Protein AF-A0A392QNC9-F1 (afdb_monomer_lite)

Organism: NCBI:txid97028

Foldseek 3Di:
DDDLVNDDCSVVLVVVQQWDDDPPDTDRDPVSHDPVSVVVSVVVVVCCVPPPCRPPD

Radius of gyration: 13.04 Å; chains: 1; bounding box: 35×21×30 Å

Secondary structure (DSSP, 8-state):
---GGGSTTHHHHHHHTT-EE-SS-EE--GGG--HHHHHHHHHHHHHHHH-TTTT--

InterPro domains:
  IPR036339 PUB-like domain superfamily [SSF143503] (2-53)

Sequence (57 aa):
MDRVGSLTGGVEFLELCGFERTDDFLHLPSEKVDMELLSSAGFVLNSAMTNPFFGLL

Structure (mmCIF, N/CA/C/O backbone):
data_AF-A0A392QNC9-F1
#
_entry.id   AF-A0A392QNC9-F1
#
loop_
_atom_site.group_PDB
_atom_site.id
_atom_site.type_symbol
_atom_site.label_atom_id
_atom_site.label_alt_id
_atom_site.label_comp_id
_atom_site.label_asym_id
_atom_site.label_entity_id
_atom_site.label_seq_id
_atom_site.pdbx_PDB_ins_code
_atom_site.Cartn_x
_atom_site.Cartn_y
_atom_site.Cartn_z
_atom_site.occupancy
_atom_site.B_iso_or_equiv
_atom_site.auth_seq_id
_atom_site.auth_comp_id
_atom_site.auth_asym_id
_atom_site.auth_atom_id
_atom_site.pdbx_PDB_model_num
ATOM 1 N N . MET A 1 1 ? -11.771 -2.332 -15.421 1.00 52.09 1 MET A N 1
ATOM 2 C CA . MET A 1 1 ? -11.245 -1.405 -14.401 1.00 52.09 1 MET A CA 1
ATOM 3 C C . MET A 1 1 ? -10.610 -2.270 -13.343 1.00 52.09 1 MET A C 1
ATOM 5 O O . MET A 1 1 ? -11.341 -2.870 -12.563 1.00 52.09 1 MET A O 1
ATOM 9 N N . ASP A 1 2 ? -9.292 -2.400 -13.388 1.00 77.62 2 ASP A N 1
ATOM 10 C CA . ASP A 1 2 ? -8.563 -3.180 -12.393 1.00 77.62 2 ASP A CA 1
ATOM 11 C C . ASP A 1 2 ? -8.516 -2.377 -11.096 1.00 77.62 2 ASP A C 1
ATOM 13 O O . ASP A 1 2 ? -8.239 -1.175 -11.101 1.00 77.62 2 ASP A O 1
ATOM 17 N N . ARG A 1 3 ? -8.893 -3.016 -9.990 1.00 83.88 3 ARG A N 1
ATOM 18 C CA . ARG A 1 3 ? -8.835 -2.406 -8.659 1.00 83.88 3 ARG A CA 1
ATOM 19 C C . ARG A 1 3 ? -7.542 -2.846 -7.991 1.00 83.88 3 ARG A C 1
ATOM 21 O O . ARG A 1 3 ? -6.993 -3.887 -8.321 1.00 83.88 3 ARG A O 1
ATOM 28 N N . VAL A 1 4 ? -7.097 -2.107 -6.981 1.00 82.69 4 VAL A N 1
ATOM 29 C CA . VAL A 1 4 ? -5.909 -2.490 -6.200 1.00 82.69 4 VAL A CA 1
ATOM 30 C C . VAL A 1 4 ? -6.007 -3.914 -5.623 1.00 82.69 4 VAL A C 1
ATOM 32 O O . VAL A 1 4 ? -5.007 -4.613 -5.547 1.00 82.69 4 VAL A O 1
ATOM 35 N N . GLY A 1 5 ? -7.225 -4.386 -5.326 1.00 84.00 5 GLY A N 1
ATOM 36 C CA . GLY A 1 5 ? -7.485 -5.751 -4.859 1.00 84.00 5 GLY A CA 1
ATOM 37 C C . GLY A 1 5 ? -7.273 -6.865 -5.891 1.00 84.00 5 GLY A C 1
ATOM 38 O O . GLY A 1 5 ? -7.194 -8.023 -5.503 1.00 84.00 5 GLY A O 1
ATOM 39 N N . SER A 1 6 ? -7.184 -6.548 -7.188 1.00 86.94 6 SER A N 1
ATOM 40 C CA . SER A 1 6 ? -6.847 -7.521 -8.239 1.00 86.94 6 SER A CA 1
ATOM 41 C C . SER A 1 6 ? -5.356 -7.535 -8.588 1.00 86.94 6 SER A C 1
ATOM 43 O O . SER A 1 6 ? -4.944 -8.323 -9.435 1.00 86.94 6 SER A O 1
ATOM 45 N N . LEU A 1 7 ? -4.548 -6.667 -7.967 1.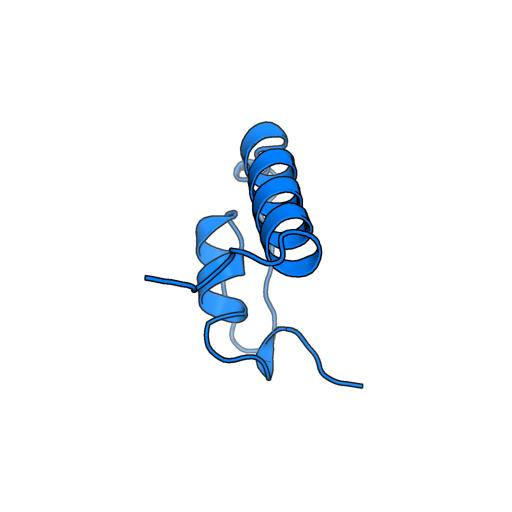00 88.38 7 LEU A N 1
ATOM 46 C CA . LEU A 1 7 ? -3.101 -6.616 -8.159 1.00 88.38 7 LEU A CA 1
ATOM 47 C C . LEU A 1 7 ? -2.416 -7.485 -7.104 1.00 88.38 7 LEU A C 1
ATOM 49 O O . LEU A 1 7 ? -2.656 -7.317 -5.909 1.00 88.38 7 LEU A O 1
ATOM 53 N N . THR A 1 8 ? -1.530 -8.382 -7.535 1.00 89.75 8 THR A N 1
ATOM 54 C CA . THR A 1 8 ? -0.686 -9.162 -6.621 1.00 89.75 8 THR A CA 1
ATOM 55 C C . THR A 1 8 ? 0.092 -8.220 -5.703 1.00 89.75 8 THR A C 1
ATOM 57 O O . THR A 1 8 ? 0.834 -7.369 -6.191 1.00 89.75 8 THR A O 1
ATOM 60 N N . GLY A 1 9 ? -0.076 -8.362 -4.387 1.00 89.69 9 GLY A N 1
ATOM 61 C CA . GLY A 1 9 ? 0.589 -7.510 -3.397 1.00 89.69 9 GLY A CA 1
ATOM 62 C C . GLY A 1 9 ? -0.052 -6.131 -3.193 1.00 89.69 9 GLY A C 1
ATOM 63 O O . GLY A 1 9 ? 0.437 -5.356 -2.375 1.00 89.69 9 GLY A O 1
ATOM 64 N N . GLY A 1 10 ? -1.112 -5.781 -3.933 1.00 91.56 10 GLY A N 1
ATOM 65 C CA . GLY A 1 10 ? -1.731 -4.455 -3.867 1.00 91.56 10 GLY A CA 1
ATOM 66 C C . GLY A 1 10 ? -2.457 -4.191 -2.547 1.00 91.56 10 GLY A C 1
ATOM 67 O O . GLY A 1 10 ? -2.414 -3.075 -2.034 1.00 91.56 10 GLY A O 1
ATOM 68 N N . VAL A 1 11 ? -3.101 -5.214 -1.981 1.00 92.88 11 VAL A N 1
ATOM 69 C CA . VAL A 1 11 ? -3.773 -5.118 -0.674 1.00 92.88 11 VAL A CA 1
ATOM 70 C C . VAL A 1 11 ? -2.737 -5.045 0.439 1.00 92.88 11 VAL A C 1
ATOM 72 O O . VAL A 1 11 ? -2.800 -4.145 1.269 1.00 92.88 11 VAL A O 1
ATOM 75 N N . GLU A 1 12 ? -1.743 -5.927 0.399 1.00 94.31 12 GLU A N 1
ATOM 76 C CA . GLU A 1 1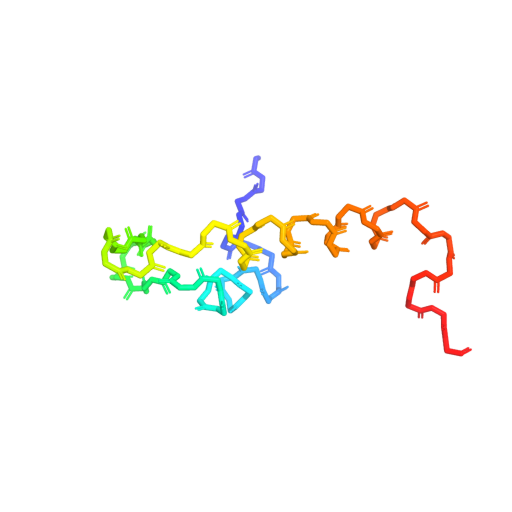2 ? -0.652 -6.006 1.367 1.00 94.31 12 GLU A CA 1
ATOM 77 C C . GLU A 1 12 ? 0.148 -4.695 1.408 1.00 94.31 12 GLU A C 1
ATOM 79 O O . GLU A 1 12 ? 0.519 -4.211 2.475 1.00 94.31 12 GLU A O 1
ATOM 84 N N . PHE A 1 13 ? 0.366 -4.061 0.251 1.00 94.50 13 PHE A N 1
ATOM 85 C CA . PHE A 1 13 ? 0.984 -2.739 0.173 1.00 94.50 13 PHE A CA 1
ATOM 86 C C . PHE A 1 13 ? 0.164 -1.660 0.896 1.00 94.50 13 PHE A C 1
ATOM 88 O O . PHE A 1 13 ? 0.726 -0.826 1.606 1.00 94.50 13 PHE A O 1
ATOM 95 N N . LEU A 1 14 ? -1.161 -1.658 0.728 1.00 95.12 14 LEU A N 1
ATOM 96 C CA . LEU A 1 14 ? -2.023 -0.696 1.415 1.00 95.12 14 LEU A CA 1
ATOM 97 C C . LEU A 1 14 ? -2.062 -0.954 2.923 1.00 95.12 14 LEU A C 1
ATOM 99 O O . LEU A 1 14 ? -2.072 0.002 3.696 1.00 95.12 14 LEU A O 1
ATOM 103 N N . GLU A 1 15 ? -2.001 -2.211 3.357 1.0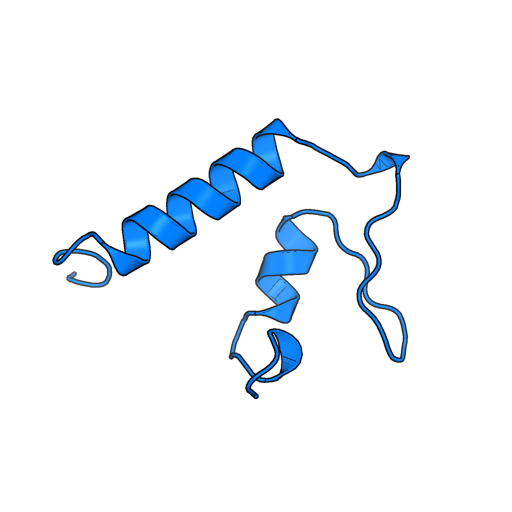0 95.38 15 GLU A N 1
ATOM 104 C CA . GLU A 1 15 ? -1.878 -2.550 4.778 1.00 95.38 15 GLU A CA 1
ATOM 105 C C . GLU A 1 15 ? -0.578 -1.997 5.388 1.00 95.38 15 GLU A C 1
ATOM 107 O O . GLU A 1 15 ? -0.605 -1.427 6.480 1.00 95.38 15 GLU A O 1
ATOM 112 N N . LEU A 1 16 ? 0.543 -2.034 4.651 1.00 95.44 16 LEU A N 1
ATOM 113 C CA . LEU A 1 16 ? 1.793 -1.373 5.064 1.00 95.44 16 LEU A CA 1
ATOM 114 C C . LEU A 1 16 ? 1.656 0.153 5.181 1.00 95.44 16 LEU A C 1
ATOM 116 O O . LEU A 1 16 ? 2.389 0.769 5.949 1.00 95.44 16 LEU A O 1
ATOM 120 N N . CYS A 1 17 ? 0.719 0.757 4.447 1.00 96.12 17 CYS A N 1
ATOM 121 C CA . CYS A 1 17 ? 0.411 2.187 4.513 1.00 96.12 17 CYS A CA 1
ATOM 122 C C . CYS A 1 17 ? -0.588 2.547 5.631 1.00 96.12 17 CYS A C 1
ATOM 124 O O . CYS A 1 17 ? -1.005 3.700 5.721 1.00 96.12 17 CYS A O 1
ATOM 126 N N . GLY A 1 18 ? -1.000 1.578 6.457 1.00 95.75 18 GLY A N 1
ATOM 127 C CA . GLY A 1 18 ? -1.906 1.785 7.589 1.00 95.75 18 GLY A CA 1
ATOM 128 C C . GLY A 1 18 ? -3.371 1.448 7.316 1.00 95.75 18 GLY A C 1
ATOM 129 O O . GLY A 1 18 ? -4.195 1.604 8.219 1.00 95.75 18 GLY A O 1
ATOM 130 N N . PHE A 1 19 ? -3.713 0.975 6.111 1.00 96.50 19 PHE A N 1
ATOM 131 C CA . PHE A 1 19 ? -5.066 0.500 5.834 1.00 96.50 19 PHE A CA 1
ATOM 132 C C . PHE A 1 19 ? -5.339 -0.807 6.583 1.00 96.50 19 PHE A C 1
ATOM 134 O O . PHE A 1 19 ? -4.476 -1.663 6.743 1.00 96.50 19 PHE A O 1
ATOM 141 N N . GLU A 1 20 ? -6.577 -0.974 7.011 1.00 95.69 20 GLU A N 1
ATOM 142 C CA . GLU A 1 20 ? -7.088 -2.175 7.643 1.00 95.69 20 GLU A CA 1
ATOM 143 C C . GLU A 1 20 ? -8.083 -2.854 6.717 1.00 95.69 20 GLU A C 1
ATOM 145 O O . GLU A 1 20 ? -8.956 -2.215 6.115 1.00 95.69 20 GLU A O 1
ATOM 150 N N . ARG A 1 21 ? -7.960 -4.174 6.615 1.00 91.31 21 ARG A N 1
ATOM 151 C CA . ARG A 1 21 ? -8.890 -4.991 5.858 1.00 91.31 21 ARG A CA 1
ATOM 152 C C . ARG A 1 21 ? -10.111 -5.323 6.708 1.00 91.31 21 ARG A C 1
ATOM 154 O O . ARG A 1 21 ? -10.011 -5.945 7.760 1.00 91.31 21 ARG A O 1
ATOM 161 N N . THR A 1 22 ? -11.266 -4.929 6.201 1.00 86.94 22 THR A N 1
ATOM 162 C CA . THR A 1 22 ? -12.577 -5.448 6.601 1.00 86.94 22 THR A CA 1
ATOM 163 C C . THR A 1 22 ? -13.007 -6.522 5.599 1.00 86.94 22 THR A C 1
ATOM 165 O O . THR A 1 22 ? -12.323 -6.725 4.593 1.00 86.94 22 THR A O 1
ATOM 168 N N . ASP A 1 23 ? -14.125 -7.208 5.846 1.00 83.38 23 ASP A N 1
ATOM 169 C CA . ASP A 1 23 ? -14.595 -8.303 4.983 1.00 83.38 23 ASP A CA 1
ATOM 170 C C . ASP A 1 23 ? -14.652 -7.903 3.496 1.00 83.38 23 ASP A C 1
ATOM 172 O O . ASP A 1 23 ? -14.108 -8.603 2.640 1.00 83.38 23 ASP A O 1
ATOM 176 N N . ASP A 1 24 ? -15.207 -6.721 3.209 1.00 85.38 24 ASP A N 1
ATOM 177 C CA . ASP A 1 24 ? -15.459 -6.261 1.838 1.00 85.38 24 ASP A CA 1
ATOM 178 C C . ASP A 1 24 ? -14.611 -5.047 1.409 1.00 85.38 24 ASP A C 1
ATOM 180 O O . ASP A 1 24 ? -14.552 -4.720 0.219 1.00 85.38 24 ASP A O 1
ATOM 184 N N . PHE A 1 25 ? -13.949 -4.352 2.346 1.00 87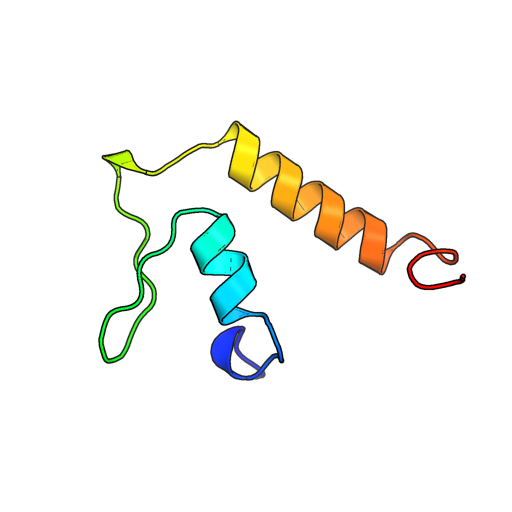.88 25 PHE A N 1
ATOM 185 C CA . PHE A 1 25 ? -13.293 -3.064 2.075 1.00 87.88 25 PHE A CA 1
ATOM 186 C C . PHE A 1 25 ? -11.962 -2.885 2.804 1.00 87.88 25 PHE A C 1
ATOM 188 O O . PHE A 1 25 ? -11.745 -3.416 3.889 1.00 87.88 25 PHE A O 1
ATOM 195 N N . LEU A 1 26 ? -11.098 -2.046 2.234 1.00 93.06 26 LEU A N 1
ATOM 196 C CA . LEU A 1 26 ? -9.962 -1.467 2.945 1.00 93.06 26 LEU A CA 1
ATOM 197 C C . LEU A 1 26 ? -10.378 -0.113 3.517 1.00 93.06 26 LEU A C 1
ATOM 199 O O . LEU A 1 26 ? -10.905 0.737 2.796 1.00 93.06 26 LEU A O 1
ATOM 203 N N . HIS A 1 27 ? -10.128 0.084 4.802 1.00 95.00 27 HIS A N 1
ATOM 204 C CA . HIS A 1 27 ? -10.408 1.318 5.522 1.00 95.00 27 HIS A CA 1
ATOM 205 C C . HIS A 1 27 ? -9.108 1.866 6.106 1.00 95.00 27 HIS A C 1
ATOM 207 O O . HIS A 1 27 ? -8.320 1.099 6.634 1.00 95.00 27 HIS A O 1
ATOM 213 N N . LEU A 1 28 ? -8.874 3.177 6.029 1.00 96.25 28 LEU A N 1
ATOM 214 C CA . LEU A 1 28 ? -7.766 3.823 6.735 1.00 96.25 28 LEU A CA 1
ATOM 215 C C . LEU A 1 28 ? -8.326 4.540 7.974 1.00 96.25 28 LEU A C 1
ATOM 217 O O . LEU A 1 28 ? -8.993 5.568 7.805 1.00 96.25 28 LEU A O 1
ATOM 221 N N . PRO A 1 29 ? -8.086 4.022 9.193 1.00 96.19 29 PRO A N 1
ATOM 222 C CA . PRO A 1 29 ? -8.496 4.692 10.421 1.00 96.19 29 PRO A CA 1
ATOM 223 C C . PRO A 1 29 ? -7.817 6.055 10.548 1.00 96.19 29 PRO A C 1
ATOM 225 O O . PRO A 1 29 ? -6.643 6.207 10.208 1.00 96.19 29 PRO A O 1
ATOM 228 N N . SER A 1 30 ? -8.541 7.059 11.047 1.00 95.81 30 SER A N 1
ATOM 229 C CA . SER A 1 30 ? -8.039 8.443 11.104 1.00 95.81 30 SER A CA 1
ATOM 230 C C . SER A 1 30 ? -6.803 8.583 11.999 1.00 95.81 30 SER A C 1
ATOM 232 O O . SER A 1 30 ? -5.916 9.380 11.721 1.00 95.81 30 SER A O 1
ATOM 234 N N . GLU A 1 31 ? -6.720 7.770 13.047 1.00 96.62 31 GLU A N 1
ATOM 235 C CA . GLU A 1 31 ? -5.595 7.667 13.973 1.00 96.62 31 GLU A CA 1
ATOM 236 C C . GLU A 1 31 ? -4.348 7.006 13.368 1.00 96.62 31 GLU A C 1
ATOM 238 O O . GLU A 1 31 ? -3.256 7.158 13.913 1.00 96.62 31 GLU A O 1
ATOM 243 N N . LYS A 1 32 ? -4.499 6.284 12.250 1.00 95.00 32 LYS A N 1
ATOM 244 C CA . LYS A 1 32 ? -3.405 5.634 11.511 1.00 95.00 32 LYS A CA 1
ATOM 245 C C . LYS A 1 32 ? -2.974 6.416 10.273 1.00 95.00 32 LYS A C 1
ATOM 247 O O . LYS A 1 32 ? -2.099 5.957 9.543 1.00 95.00 32 LYS A O 1
ATOM 252 N N . VAL A 1 33 ? -3.570 7.583 10.021 1.00 96.75 33 VAL A N 1
ATOM 253 C CA . VAL A 1 33 ? -3.171 8.443 8.906 1.00 96.75 33 VAL A CA 1
ATOM 254 C C . VAL A 1 33 ? -1.782 9.009 9.182 1.00 96.75 33 VAL A C 1
ATOM 256 O O . VAL A 1 33 ? -1.613 9.932 9.976 1.00 96.75 33 VAL A O 1
ATOM 259 N N . ASP A 1 34 ? -0.800 8.478 8.464 1.00 97.31 34 ASP A N 1
ATOM 260 C CA . ASP A 1 34 ? 0.561 8.993 8.417 1.00 97.31 34 ASP A CA 1
ATOM 261 C C . ASP A 1 34 ? 0.830 9.578 7.024 1.00 97.31 34 ASP A C 1
ATOM 263 O O . ASP A 1 34 ? 1.019 8.867 6.034 1.00 97.31 34 ASP A O 1
ATOM 267 N N . MET A 1 35 ? 0.815 10.909 6.936 1.00 96.31 35 MET A N 1
ATOM 268 C CA . MET A 1 35 ? 1.001 11.615 5.667 1.00 96.31 35 MET A CA 1
ATOM 269 C C . MET A 1 35 ? 2.420 11.472 5.109 1.00 96.31 35 MET A C 1
ATOM 271 O O . MET A 1 35 ? 2.595 11.519 3.890 1.00 96.31 35 MET A O 1
ATOM 275 N N . GLU A 1 36 ? 3.426 11.304 5.968 1.00 97.38 36 GLU A N 1
ATOM 276 C CA . GLU A 1 36 ? 4.811 11.114 5.535 1.00 97.38 36 GLU A CA 1
ATOM 277 C C . GLU A 1 36 ? 4.976 9.728 4.912 1.00 97.38 36 GLU A C 1
ATOM 279 O O . GLU A 1 36 ? 5.498 9.606 3.799 1.00 97.38 36 GLU A O 1
ATOM 284 N N . LEU A 1 37 ? 4.429 8.702 5.567 1.00 96.69 37 LEU A N 1
ATOM 285 C CA . LEU A 1 37 ? 4.389 7.338 5.049 1.00 96.69 37 LEU A CA 1
ATOM 286 C C . LEU A 1 37 ? 3.649 7.259 3.709 1.00 96.69 37 LEU A C 1
ATOM 288 O O . LEU A 1 37 ? 4.186 6.709 2.748 1.00 96.69 37 LEU A O 1
ATOM 292 N N . LEU A 1 38 ? 2.450 7.842 3.613 1.00 96.81 38 LEU A N 1
ATOM 293 C CA . LEU A 1 38 ? 1.649 7.832 2.383 1.00 96.81 38 LEU A CA 1
ATOM 294 C C . LEU A 1 38 ? 2.359 8.547 1.225 1.00 96.81 38 LEU A C 1
ATOM 296 O O . LEU A 1 38 ? 2.364 8.053 0.095 1.00 96.81 38 LEU A O 1
ATOM 300 N N . SER A 1 39 ? 2.987 9.691 1.506 1.00 97.12 39 SER A N 1
ATOM 301 C CA . SER A 1 39 ? 3.771 10.440 0.519 1.00 97.12 39 SER A CA 1
ATOM 302 C C . SER A 1 39 ? 4.979 9.633 0.035 1.00 97.12 39 SER A C 1
ATOM 304 O O . SER A 1 39 ? 5.203 9.503 -1.171 1.00 97.12 39 SER A O 1
ATOM 306 N N . SER A 1 40 ? 5.719 9.021 0.964 1.00 97.06 40 SER A N 1
ATOM 307 C CA . SER A 1 40 ? 6.871 8.168 0.662 1.00 97.06 40 SER A CA 1
ATOM 308 C C . SER A 1 40 ? 6.475 6.943 -0.169 1.00 97.06 40 SER A C 1
ATOM 310 O O . SER A 1 40 ? 7.087 6.661 -1.200 1.00 97.06 40 SER A O 1
ATOM 312 N N . ALA A 1 41 ? 5.394 6.258 0.207 1.00 95.94 41 ALA A N 1
ATOM 313 C CA . ALA A 1 41 ? 4.866 5.104 -0.512 1.00 95.94 41 ALA A CA 1
ATOM 314 C C . ALA A 1 41 ? 4.457 5.465 -1.954 1.00 95.94 41 ALA A C 1
ATOM 316 O O . ALA A 1 41 ? 4.819 4.766 -2.905 1.00 95.94 41 ALA A O 1
ATOM 317 N N . GLY A 1 42 ? 3.775 6.602 -2.135 1.00 94.75 42 GLY A N 1
ATOM 318 C CA . GLY A 1 42 ? 3.441 7.137 -3.457 1.00 94.75 42 GLY A CA 1
ATOM 319 C C . GLY A 1 42 ? 4.679 7.496 -4.282 1.00 94.75 42 GLY A C 1
ATOM 320 O O . GLY A 1 42 ? 4.742 7.184 -5.473 1.00 94.75 42 GLY A O 1
ATOM 321 N N . PHE A 1 43 ? 5.695 8.091 -3.653 1.00 95.00 43 PHE A N 1
ATOM 322 C CA . PHE A 1 43 ? 6.969 8.385 -4.302 1.00 95.00 43 PHE A CA 1
ATOM 323 C C . PHE A 1 43 ? 7.682 7.112 -4.773 1.00 95.00 43 PHE A C 1
ATOM 325 O O . PHE A 1 43 ? 8.147 7.071 -5.911 1.00 95.00 43 PHE A O 1
ATOM 332 N N . VAL A 1 44 ? 7.732 6.061 -3.947 1.00 92.31 44 VAL A N 1
ATOM 333 C CA . VAL A 1 44 ? 8.344 4.772 -4.312 1.00 92.31 44 VAL A CA 1
ATOM 334 C C . VAL A 1 44 ? 7.619 4.137 -5.498 1.00 92.31 44 VAL A C 1
ATOM 336 O O . VAL A 1 44 ? 8.284 3.731 -6.450 1.00 92.31 44 VAL A O 1
ATOM 3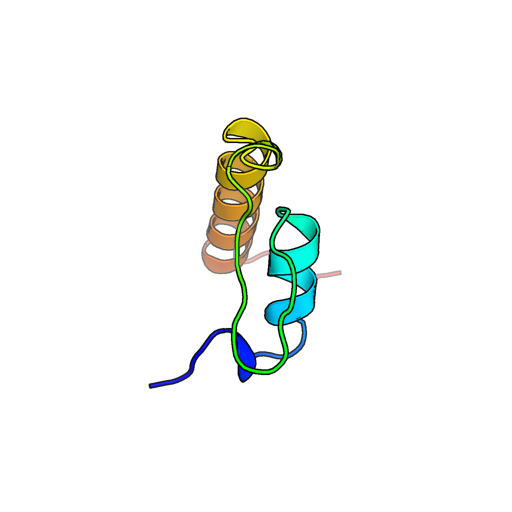39 N N . LEU A 1 45 ? 6.281 4.113 -5.500 1.00 92.19 45 LEU A N 1
ATOM 340 C CA . LEU A 1 45 ? 5.499 3.619 -6.641 1.00 92.19 45 LEU A CA 1
ATOM 341 C C . LEU A 1 45 ? 5.766 4.432 -7.913 1.00 92.19 45 LEU A C 1
ATOM 343 O O . LEU A 1 45 ? 5.992 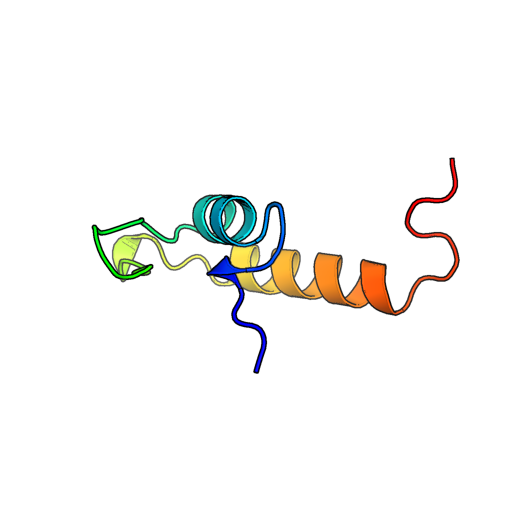3.867 -8.981 1.00 92.19 45 LEU A O 1
ATOM 347 N N . ASN A 1 46 ? 5.775 5.761 -7.811 1.00 93.44 46 ASN A N 1
ATOM 348 C CA . ASN A 1 46 ? 6.045 6.621 -8.959 1.00 93.44 46 ASN A CA 1
ATOM 349 C C . ASN A 1 46 ? 7.474 6.445 -9.491 1.00 93.44 46 ASN A C 1
ATOM 351 O O . ASN A 1 46 ? 7.687 6.380 -10.701 1.00 93.44 46 ASN A O 1
ATOM 355 N N . SER A 1 47 ? 8.450 6.331 -8.593 1.00 92.81 47 SER A N 1
ATOM 356 C CA . SER A 1 47 ? 9.836 6.028 -8.940 1.00 92.81 47 SER A CA 1
ATOM 357 C C . SER A 1 47 ? 9.922 4.678 -9.647 1.00 92.81 47 SER A C 1
ATOM 359 O O . SER A 1 47 ? 10.495 4.602 -10.723 1.00 92.81 47 SER A O 1
ATOM 361 N N . ALA A 1 48 ? 9.257 3.639 -9.138 1.00 91.00 48 ALA A N 1
ATOM 362 C CA . ALA A 1 48 ? 9.210 2.325 -9.774 1.00 91.00 48 ALA A CA 1
ATOM 363 C C . ALA A 1 48 ? 8.632 2.350 -11.199 1.00 91.00 48 ALA A C 1
ATOM 365 O O . ALA A 1 48 ? 9.149 1.676 -12.084 1.00 91.00 48 ALA A O 1
ATOM 366 N N . MET A 1 49 ? 7.586 3.148 -11.438 1.00 89.38 49 MET A N 1
ATOM 367 C CA . MET A 1 49 ? 6.974 3.281 -12.768 1.00 89.38 49 MET A CA 1
ATOM 368 C C . MET A 1 49 ? 7.833 4.072 -13.762 1.00 89.38 49 MET A C 1
ATOM 370 O O . MET A 1 49 ? 7.767 3.828 -14.964 1.00 89.38 49 MET A O 1
ATOM 374 N N . THR A 1 50 ? 8.590 5.058 -13.278 1.00 93.31 50 THR A N 1
ATOM 375 C CA . THR A 1 50 ? 9.345 6.002 -14.121 1.00 93.31 50 THR A CA 1
ATOM 376 C C . THR A 1 50 ? 10.827 5.654 -14.243 1.00 93.31 50 THR A C 1
ATOM 378 O O . THR A 1 50 ? 11.502 6.155 -15.142 1.00 93.31 50 THR A O 1
ATOM 381 N N . ASN A 1 51 ? 11.344 4.795 -13.364 1.00 90.50 51 ASN A N 1
ATOM 382 C CA . ASN A 1 51 ? 12.741 4.400 -13.333 1.00 90.50 51 ASN A CA 1
ATOM 383 C C . ASN A 1 51 ? 12.971 3.158 -14.216 1.00 90.50 51 ASN A C 1
ATOM 385 O O . ASN A 1 51 ? 12.542 2.063 -13.849 1.00 90.50 51 ASN A O 1
ATOM 389 N N . PRO A 1 52 ? 13.713 3.283 -15.333 1.00 85.94 52 PRO A N 1
ATOM 390 C CA . PRO A 1 52 ? 13.980 2.166 -16.240 1.00 85.94 52 PRO A CA 1
ATOM 391 C C . PRO A 1 52 ? 14.868 1.073 -15.625 1.00 85.94 52 PRO A C 1
ATOM 393 O O . PRO A 1 52 ? 14.998 0.001 -16.208 1.00 85.94 52 PRO A O 1
ATOM 396 N N . PHE A 1 53 ? 15.479 1.333 -14.464 1.00 87.19 53 PHE A N 1
ATOM 397 C CA . PHE A 1 53 ? 16.295 0.375 -13.719 1.00 87.19 53 PHE A CA 1
ATOM 398 C C . PHE A 1 53 ? 15.534 -0.341 -12.602 1.00 87.19 53 PHE A C 1
ATOM 400 O O . PHE A 1 53 ? 16.093 -1.213 -11.940 1.00 87.19 53 PHE A O 1
ATOM 407 N N . PHE A 1 54 ? 14.271 0.010 -12.358 1.00 84.25 54 PHE A N 1
ATOM 408 C CA . PHE A 1 54 ? 13.496 -0.640 -11.313 1.00 84.25 54 PHE A CA 1
ATOM 409 C C . PHE A 1 54 ? 13.271 -2.125 -11.643 1.00 84.25 54 PHE A C 1
ATOM 411 O O . PHE A 1 54 ? 12.750 -2.464 -12.703 1.00 84.25 54 PHE A O 1
ATOM 418 N N . GLY A 1 55 ? 13.681 -3.017 -10.735 1.00 74.06 55 GLY A N 1
ATOM 419 C CA . GLY A 1 55 ? 13.578 -4.470 -10.917 1.00 74.06 55 GLY A CA 1
ATOM 420 C C . GLY A 1 55 ? 14.696 -5.111 -11.751 1.00 74.06 55 GLY A C 1
ATOM 421 O O . GLY A 1 55 ? 14.690 -6.331 -11.909 1.00 74.06 55 GLY A O 1
ATOM 422 N N . LEU A 1 56 ? 15.661 -4.330 -12.254 1.00 75.75 56 LEU A N 1
ATOM 423 C CA . LEU A 1 56 ? 16.910 -4.870 -12.793 1.00 75.75 56 LEU A CA 1
ATOM 424 C C . LEU A 1 56 ? 17.856 -5.191 -11.624 1.00 75.75 56 LEU A C 1
ATOM 426 O O . LEU A 1 56 ? 18.142 -4.324 -10.798 1.00 75.75 56 LEU A O 1
ATOM 430 N N . LEU A 1 57 ? 18.272 -6.459 -11.546 1.00 59.84 57 LEU A N 1
ATOM 431 C CA . LEU A 1 57 ? 19.267 -6.978 -10.601 1.00 59.84 57 LEU A CA 1
ATOM 432 C C . LEU A 1 57 ? 20.692 -6.696 -11.085 1.00 59.84 57 LEU A C 1
ATOM 434 O O . LEU A 1 57 ? 20.929 -6.837 -12.308 1.00 59.84 57 LEU A O 1
#

pLDDT: mean 90.25, std 8.62, range [52.09, 97.38]